Protein AF-A0A7S1Y2Z2-F1 (afdb_monomer_lite)

Structure (mmCIF, N/CA/C/O backbone):
data_AF-A0A7S1Y2Z2-F1
#
_entry.id   AF-A0A7S1Y2Z2-F1
#
loop_
_atom_site.group_PDB
_atom_site.id
_atom_site.type_symbol
_atom_site.label_atom_id
_atom_site.label_alt_id
_atom_site.label_comp_id
_atom_site.label_asym_id
_atom_site.label_entity_id
_atom_site.label_seq_id
_atom_site.pdbx_PDB_ins_code
_atom_site.Cartn_x
_atom_site.Cartn_y
_atom_site.Cartn_z
_atom_site.occupancy
_atom_site.B_iso_or_equiv
_atom_site.auth_seq_id
_atom_site.auth_comp_id
_atom_site.auth_asym_id
_atom_site.auth_atom_id
_atom_site.pdbx_PDB_model_num
ATOM 1 N N . ASP A 1 1 ? -9.579 -5.542 20.308 1.00 61.62 1 ASP A N 1
ATOM 2 C CA . ASP A 1 1 ? -8.589 -5.082 19.315 1.00 61.62 1 ASP A CA 1
ATOM 3 C C . ASP A 1 1 ? -9.209 -4.043 18.403 1.00 61.62 1 ASP A C 1
ATOM 5 O O . ASP A 1 1 ? -10.362 -4.202 18.015 1.00 61.62 1 ASP A O 1
ATOM 9 N N . GLN A 1 2 ? -8.497 -2.946 18.144 1.00 83.56 2 GLN A N 1
ATOM 10 C CA . GLN A 1 2 ? -8.980 -1.852 17.300 1.00 83.56 2 GLN A CA 1
ATOM 11 C C . GLN A 1 2 ? -8.557 -2.107 15.850 1.00 83.56 2 GLN A C 1
ATOM 13 O O . GLN A 1 2 ? -7.371 -2.238 15.561 1.00 83.56 2 GLN A O 1
ATOM 18 N N . LEU A 1 3 ? -9.530 -2.179 14.943 1.00 92.69 3 LEU A N 1
ATOM 19 C CA . LEU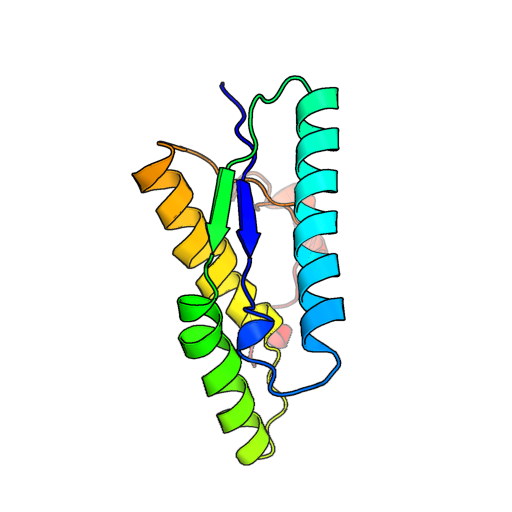 A 1 3 ? -9.299 -2.275 13.503 1.00 92.69 3 LEU A CA 1
ATOM 20 C C . LEU A 1 3 ? -9.173 -0.868 12.913 1.00 92.69 3 LEU A C 1
ATOM 22 O O . LEU A 1 3 ? -9.951 0.021 13.255 1.00 92.69 3 LEU A O 1
ATOM 26 N N . VAL A 1 4 ? -8.203 -0.678 12.021 1.00 93.31 4 VAL A N 1
ATOM 27 C CA . VAL A 1 4 ? -7.948 0.598 11.343 1.00 93.31 4 VAL A CA 1
ATOM 28 C C . VAL A 1 4 ? -7.793 0.339 9.849 1.00 93.31 4 VAL A C 1
ATOM 30 O O . VAL A 1 4 ? -7.051 -0.555 9.441 1.00 93.31 4 VAL A O 1
ATOM 33 N N . GLY A 1 5 ? -8.499 1.115 9.026 1.00 95.75 5 GLY A N 1
ATOM 34 C CA . GLY A 1 5 ? -8.369 1.055 7.571 1.00 95.75 5 GLY A CA 1
ATOM 35 C C . GLY A 1 5 ? -7.153 1.838 7.075 1.00 95.75 5 GLY A C 1
ATOM 36 O O . GLY A 1 5 ? -6.922 2.964 7.515 1.00 95.75 5 GLY A O 1
ATOM 37 N N . LEU A 1 6 ? -6.416 1.276 6.116 1.00 96.94 6 LEU A N 1
ATOM 38 C CA . LEU A 1 6 ? -5.311 1.938 5.420 1.00 96.94 6 LEU A CA 1
ATOM 39 C C . LEU A 1 6 ? -5.470 1.750 3.906 1.00 96.94 6 LEU A C 1
ATOM 41 O O . LEU A 1 6 ? -5.518 0.625 3.413 1.00 96.94 6 LEU A O 1
ATOM 45 N N . HIS A 1 7 ? -5.542 2.859 3.181 1.00 96.88 7 HIS A N 1
ATOM 46 C CA . HIS A 1 7 ? -5.533 2.935 1.728 1.00 96.88 7 HIS A CA 1
ATOM 47 C C . HIS A 1 7 ? -4.180 3.470 1.256 1.00 96.88 7 HIS A C 1
ATOM 49 O O . HIS A 1 7 ? -3.666 4.451 1.800 1.00 96.88 7 HIS A O 1
ATOM 55 N N . MET A 1 8 ? -3.626 2.850 0.217 1.00 95.62 8 MET A N 1
ATOM 56 C CA . MET A 1 8 ? -2.340 3.226 -0.364 1.00 95.62 8 MET A CA 1
ATOM 57 C C . MET A 1 8 ? -2.504 3.753 -1.790 1.00 95.62 8 MET A C 1
ATOM 59 O O . MET A 1 8 ? -3.230 3.160 -2.581 1.00 95.62 8 MET A O 1
ATOM 63 N N . SER A 1 9 ? -1.806 4.836 -2.124 1.00 93.50 9 SER A N 1
ATOM 64 C CA . SER A 1 9 ? -1.612 5.309 -3.501 1.00 93.50 9 SER A CA 1
ATOM 65 C C . SER A 1 9 ? -0.159 5.085 -3.917 1.00 93.50 9 SER A C 1
ATOM 67 O O . SER A 1 9 ? 0.762 5.736 -3.424 1.00 93.50 9 SER A O 1
ATOM 69 N N . ASN A 1 10 ? 0.057 4.130 -4.820 1.00 92.94 10 ASN A N 1
ATOM 70 C CA . ASN A 1 10 ? 1.401 3.681 -5.210 1.00 92.94 10 ASN A CA 1
ATOM 71 C C . ASN A 1 10 ? 1.842 4.227 -6.574 1.00 92.94 10 ASN A C 1
ATOM 73 O O . ASN A 1 10 ? 2.930 3.913 -7.038 1.00 92.94 10 ASN A O 1
ATOM 77 N N . TRP A 1 11 ? 0.995 5.023 -7.213 1.00 89.88 11 TRP A N 1
ATOM 78 C CA . TRP A 1 11 ? 1.251 5.647 -8.498 1.00 89.88 11 TRP A CA 1
ATOM 79 C C . TRP A 1 11 ? 0.738 7.078 -8.438 1.00 89.88 11 TRP A C 1
ATOM 81 O O . TRP A 1 11 ? -0.323 7.314 -7.850 1.00 89.88 11 TRP A O 1
ATOM 91 N N . ASP A 1 12 ? 1.496 8.018 -8.995 1.00 82.50 12 ASP A N 1
ATOM 92 C CA . ASP A 1 12 ? 1.075 9.407 -9.110 1.00 82.50 12 ASP A CA 1
ATOM 93 C C . ASP A 1 12 ? 0.685 9.685 -10.565 1.00 82.50 12 ASP A C 1
ATOM 95 O O . ASP A 1 12 ? 1.548 9.739 -11.435 1.00 82.50 12 ASP A O 1
ATOM 99 N N . PRO A 1 13 ? -0.606 9.883 -10.854 1.00 76.81 13 PRO A N 1
ATOM 100 C CA . PRO A 1 13 ? -1.073 10.225 -12.193 1.00 76.81 13 PRO A CA 1
ATOM 101 C C . PRO A 1 13 ? -0.432 11.486 -12.772 1.00 76.81 13 PRO A C 1
ATOM 103 O O . PRO A 1 13 ? -0.441 11.671 -13.979 1.00 76.81 13 PRO A O 1
ATOM 106 N N . ARG A 1 14 ? 0.102 12.381 -11.931 1.00 70.75 14 ARG A N 1
ATOM 107 C CA . ARG A 1 14 ? 0.795 13.592 -12.393 1.00 70.75 14 ARG A CA 1
ATOM 108 C C . ARG A 1 14 ? 2.157 13.292 -13.013 1.00 70.75 14 ARG A C 1
ATOM 110 O O . ARG A 1 14 ? 2.687 14.157 -13.700 1.00 70.75 14 ARG A O 1
ATOM 117 N N . ASP A 1 15 ? 2.698 12.100 -12.771 1.00 70.06 15 ASP A N 1
ATOM 118 C CA . ASP A 1 15 ? 3.905 11.612 -13.437 1.00 70.06 15 ASP A CA 1
ATOM 119 C C . ASP A 1 15 ? 3.587 11.084 -14.855 1.00 70.06 15 ASP A C 1
ATOM 121 O O . ASP A 1 15 ? 4.497 10.749 -15.615 1.00 70.06 15 ASP A O 1
ATOM 125 N N . GLU A 1 16 ? 2.305 11.031 -15.242 1.00 70.44 16 GLU A N 1
ATOM 126 C CA . GLU A 1 16 ? 1.861 10.708 -16.597 1.00 70.44 16 GLU A CA 1
ATOM 127 C C . GLU A 1 16 ? 1.753 11.997 -17.426 1.00 70.44 16 GLU A C 1
ATOM 129 O O . GLU A 1 16 ? 0.866 12.823 -17.223 1.00 70.44 16 GLU A O 1
ATOM 134 N N . ASP A 1 17 ? 2.644 12.163 -18.405 1.00 63.62 17 ASP A N 1
ATOM 135 C CA . ASP A 1 17 ? 2.605 13.270 -19.377 1.00 63.62 17 ASP A CA 1
ATOM 136 C C . ASP A 1 17 ? 1.604 12.950 -20.514 1.00 63.62 17 ASP A C 1
ATOM 138 O O . ASP A 1 17 ? 1.923 12.968 -21.707 1.00 63.62 17 ASP A O 1
ATOM 142 N N . THR A 1 18 ? 0.387 12.544 -20.142 1.00 66.81 18 THR A N 1
ATOM 143 C CA . THR A 1 18 ? -0.662 12.085 -21.064 1.00 66.81 18 THR A CA 1
ATOM 144 C C . THR A 1 18 ? -2.020 12.682 -20.702 1.00 66.81 18 THR A C 1
ATOM 146 O O . THR A 1 18 ? -2.291 13.026 -19.551 1.00 66.81 18 THR A O 1
ATOM 149 N N . ASP A 1 19 ? -2.925 12.752 -21.683 1.00 65.69 19 ASP A N 1
ATOM 150 C CA . ASP A 1 19 ? -4.320 13.162 -21.455 1.00 65.69 19 ASP A CA 1
ATOM 151 C C . ASP A 1 19 ? -5.066 12.221 -20.473 1.00 65.69 19 ASP A C 1
ATOM 153 O O . ASP A 1 19 ? -6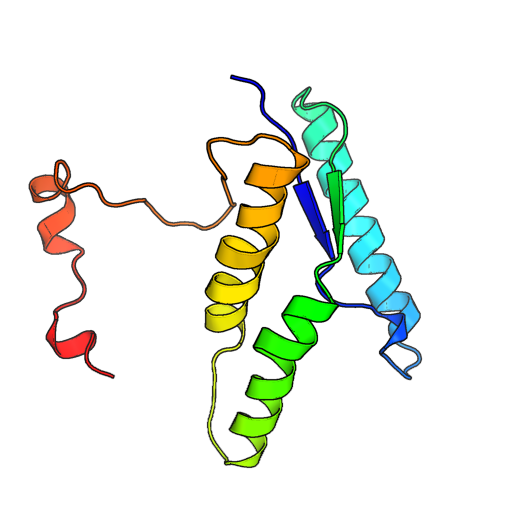.115 12.579 -19.931 1.00 65.69 19 ASP A O 1
ATOM 157 N N . ASP A 1 20 ? -4.507 11.036 -20.197 1.00 64.06 20 ASP A N 1
ATOM 158 C CA . ASP A 1 20 ? -5.068 10.020 -19.305 1.00 64.06 20 ASP A CA 1
ATOM 159 C C . ASP A 1 20 ? -4.762 10.261 -17.815 1.00 64.06 20 ASP A C 1
ATOM 161 O O . ASP A 1 20 ? -5.435 9.680 -16.959 1.00 64.06 20 ASP A O 1
ATOM 165 N N . ALA A 1 21 ? -3.854 11.184 -17.471 1.00 62.72 21 ALA A N 1
ATOM 166 C CA . ALA A 1 21 ? -3.527 11.541 -16.084 1.00 62.72 21 ALA A CA 1
ATOM 167 C C . ALA A 1 21 ? -4.770 11.933 -15.255 1.00 62.72 21 ALA A C 1
ATOM 169 O O . ALA A 1 21 ? -4.894 11.634 -14.058 1.00 62.72 21 ALA A O 1
ATOM 170 N N . ALA A 1 22 ? -5.747 12.582 -15.899 1.00 62.34 22 ALA A N 1
ATOM 171 C CA . ALA A 1 22 ? -7.026 12.929 -15.283 1.00 62.34 22 ALA A CA 1
ATOM 172 C C . ALA A 1 22 ? -7.884 11.685 -14.976 1.00 62.34 22 ALA A C 1
ATOM 174 O O . ALA A 1 22 ? -8.555 11.631 -13.942 1.00 62.34 22 ALA A O 1
ATOM 175 N N . SER A 1 23 ? -7.835 10.671 -15.845 1.00 68.69 23 SER A N 1
ATOM 176 C CA . SER A 1 23 ? -8.530 9.392 -15.672 1.00 68.69 23 SER A CA 1
ATOM 177 C C . SER A 1 23 ? -7.930 8.601 -14.509 1.00 68.69 23 SER A C 1
ATOM 179 O O . SER A 1 23 ? -8.651 8.237 -13.576 1.00 68.69 23 SER A O 1
ATOM 181 N N . SER A 1 24 ? -6.604 8.444 -14.491 1.00 67.69 24 SER A N 1
ATOM 182 C CA . SER A 1 24 ? -5.850 7.766 -13.428 1.00 67.69 24 SER A CA 1
ATOM 183 C C . SER A 1 24 ? -6.061 8.427 -12.055 1.00 67.69 24 SER A C 1
ATOM 185 O O . SER A 1 24 ? -6.296 7.742 -11.056 1.00 67.69 24 SER A O 1
ATOM 187 N N . SER A 1 25 ? -6.097 9.766 -12.003 1.00 73.56 25 SER A N 1
ATOM 188 C CA . SER A 1 25 ? -6.445 10.527 -10.787 1.00 73.56 25 SER A CA 1
ATOM 189 C C . SER A 1 25 ? -7.856 10.227 -10.288 1.00 73.56 25 SER A C 1
ATOM 191 O O . SER A 1 25 ? -8.069 10.050 -9.085 1.00 73.56 25 SER A O 1
ATOM 193 N N . SER A 1 26 ? -8.819 10.121 -11.206 1.00 76.12 26 SER A N 1
ATOM 194 C CA . SER A 1 26 ? -10.208 9.812 -10.859 1.00 76.12 26 SER A CA 1
ATOM 195 C C . SER A 1 26 ? -10.371 8.399 -10.284 1.00 76.12 26 SER A C 1
ATOM 197 O O . SER A 1 26 ? -11.194 8.189 -9.389 1.00 76.12 26 SER A O 1
ATOM 199 N N . CYS A 1 27 ? -9.560 7.442 -10.747 1.00 84.25 27 CYS A N 1
ATOM 200 C CA . CYS A 1 27 ? -9.571 6.065 -10.260 1.00 84.25 27 CYS A CA 1
ATOM 201 C C . CYS A 1 27 ? -9.128 5.986 -8.796 1.00 84.25 27 CYS A C 1
ATOM 203 O O . CYS A 1 27 ? -9.876 5.461 -7.974 1.00 84.25 27 CYS A O 1
ATOM 205 N N . ILE A 1 28 ? -7.982 6.583 -8.448 1.00 87.31 28 ILE A N 1
ATOM 206 C CA . ILE A 1 28 ? -7.454 6.575 -7.070 1.00 87.31 28 ILE A CA 1
ATOM 207 C C . ILE A 1 28 ? -8.435 7.260 -6.108 1.00 87.31 28 ILE A C 1
ATOM 209 O O . ILE A 1 28 ? -8.701 6.768 -5.010 1.00 87.31 28 ILE A O 1
ATOM 213 N N . GLU A 1 29 ? -9.021 8.389 -6.520 1.00 88.62 29 GLU A N 1
ATOM 214 C CA . GLU A 1 29 ? -10.009 9.094 -5.701 1.00 88.62 29 GLU A CA 1
ATOM 215 C C . GLU A 1 29 ? -11.265 8.238 -5.468 1.00 88.62 29 GLU A C 1
ATOM 217 O O . GLU A 1 29 ? -11.812 8.198 -4.359 1.00 88.62 29 GLU A O 1
ATOM 222 N N . LYS A 1 30 ? -11.728 7.534 -6.506 1.00 92.56 30 LYS A N 1
ATOM 223 C CA . LYS A 1 30 ? -12.872 6.628 -6.410 1.00 92.56 30 LYS A CA 1
ATOM 224 C C . LYS A 1 30 ? -12.571 5.436 -5.498 1.00 92.56 30 LYS A C 1
ATOM 226 O O . LYS A 1 30 ? -13.408 5.128 -4.651 1.00 92.56 30 LYS A O 1
ATOM 231 N N . GLU A 1 31 ? -11.406 4.806 -5.630 1.00 93.75 31 GLU A N 1
ATOM 232 C CA . GLU A 1 31 ? -10.968 3.685 -4.785 1.00 93.75 31 GLU A CA 1
ATOM 233 C C . GLU A 1 31 ? -10.892 4.085 -3.310 1.00 93.75 31 GLU A C 1
ATOM 235 O O . GLU A 1 31 ? -11.418 3.380 -2.443 1.00 93.75 31 GLU A O 1
ATOM 240 N N . TYR A 1 32 ? -10.346 5.267 -3.018 1.00 95.25 32 TYR A N 1
ATOM 241 C CA . TYR A 1 32 ? -10.295 5.774 -1.652 1.00 95.25 32 TYR A CA 1
ATOM 242 C C . TYR A 1 32 ? -11.697 6.044 -1.085 1.00 95.25 32 TYR A C 1
ATOM 244 O O . TYR A 1 32 ? -11.992 5.658 0.050 1.00 95.25 32 TYR A O 1
ATOM 252 N N . LYS A 1 33 ? -12.604 6.629 -1.880 1.00 96.19 33 LYS A N 1
ATOM 253 C CA . LYS A 1 33 ? -14.014 6.813 -1.490 1.00 96.19 33 LYS A CA 1
ATOM 254 C C . LYS A 1 33 ? -14.720 5.479 -1.244 1.00 96.19 33 LYS A C 1
ATOM 256 O O . LYS A 1 33 ? -15.506 5.375 -0.304 1.00 96.19 33 LYS A O 1
ATOM 261 N N . ASP A 1 34 ? -14.457 4.466 -2.064 1.00 96.94 34 ASP A N 1
ATOM 262 C CA . ASP A 1 34 ? -15.012 3.122 -1.891 1.00 96.94 34 ASP A CA 1
ATOM 263 C C . ASP A 1 34 ? -14.498 2.483 -0.586 1.00 96.94 34 ASP A C 1
ATOM 265 O O . ASP A 1 34 ? -15.300 1.982 0.207 1.00 96.94 34 ASP A O 1
ATOM 269 N N . ALA A 1 35 ? -13.203 2.610 -0.280 1.00 96.69 35 ALA A N 1
ATOM 270 C CA . ALA A 1 35 ? -12.633 2.161 0.992 1.00 96.69 35 ALA A CA 1
ATOM 271 C C . ALA A 1 35 ? -13.270 2.871 2.201 1.00 96.69 35 ALA A C 1
ATOM 273 O O . ALA A 1 35 ? -13.615 2.226 3.193 1.00 96.69 35 ALA A O 1
ATOM 274 N N . GLN A 1 36 ? -13.490 4.187 2.109 1.00 97.12 36 GLN A N 1
ATOM 275 C CA . GLN A 1 36 ? -14.169 4.958 3.154 1.00 97.12 36 GLN A CA 1
ATOM 276 C C . GLN A 1 36 ? -15.616 4.501 3.368 1.00 97.12 36 GLN A C 1
ATOM 278 O O . GLN A 1 36 ? -16.047 4.377 4.512 1.00 97.12 36 GLN A O 1
ATOM 283 N N . ARG A 1 37 ? -16.364 4.214 2.294 1.00 97.44 37 ARG A N 1
ATOM 284 C CA . ARG A 1 37 ? -17.740 3.695 2.392 1.00 97.44 37 ARG A CA 1
ATOM 285 C C . ARG A 1 37 ? -17.784 2.345 3.101 1.00 97.44 37 ARG A C 1
ATOM 287 O O . ARG A 1 37 ? -18.639 2.141 3.958 1.00 97.44 37 ARG A O 1
ATOM 294 N N . VAL A 1 38 ? -16.859 1.441 2.776 1.00 96.81 38 VAL A N 1
ATOM 295 C CA . VAL A 1 38 ? -16.762 0.132 3.441 1.00 96.81 38 VAL A CA 1
ATOM 296 C C . VAL A 1 38 ? -16.405 0.298 4.917 1.00 96.81 38 VAL A C 1
ATOM 298 O O . VAL A 1 38 ? -17.051 -0.307 5.767 1.00 96.81 38 VAL A O 1
ATOM 301 N N . ALA A 1 39 ? -15.437 1.157 5.244 1.00 96.00 39 ALA A N 1
ATOM 302 C CA . ALA A 1 39 ? -15.068 1.429 6.632 1.00 96.00 39 ALA A CA 1
ATOM 303 C C . ALA A 1 39 ? -16.227 2.032 7.441 1.00 96.00 39 ALA A C 1
ATOM 305 O O . ALA A 1 39 ? -16.433 1.637 8.584 1.00 96.00 39 ALA A O 1
ATOM 306 N N . GLN A 1 40 ? -17.017 2.929 6.839 1.00 95.75 40 GLN A N 1
ATOM 307 C CA . GLN A 1 40 ? -18.233 3.472 7.453 1.00 95.75 40 GLN A CA 1
ATOM 308 C C . GLN A 1 40 ? -19.288 2.392 7.688 1.00 95.75 40 GLN A C 1
ATOM 310 O O . GLN A 1 40 ? -19.903 2.366 8.744 1.00 95.75 40 GLN A O 1
ATOM 315 N N . HIS A 1 41 ? -19.488 1.487 6.728 1.00 96.62 41 HIS A N 1
ATOM 316 C CA . HIS A 1 41 ? -20.441 0.386 6.875 1.00 96.62 41 HIS A CA 1
ATOM 317 C C . HIS A 1 41 ? -20.056 -0.600 7.991 1.00 96.62 41 HIS A C 1
ATOM 319 O O . HIS A 1 41 ? -20.924 -1.267 8.545 1.00 96.62 41 HIS A O 1
ATOM 325 N N . LEU A 1 42 ? -18.762 -0.695 8.302 1.00 94.62 42 LEU A N 1
ATOM 326 C CA . LEU A 1 42 ? -18.197 -1.590 9.313 1.00 94.62 42 LEU A CA 1
ATOM 327 C C . LEU A 1 42 ? -17.832 -0.875 10.628 1.00 94.62 42 LEU A C 1
ATOM 329 O O . LEU A 1 42 ? -17.182 -1.481 11.478 1.00 94.62 42 LEU A O 1
ATOM 333 N N . ASP A 1 43 ? -18.195 0.402 10.784 1.00 94.12 43 ASP A N 1
ATOM 334 C CA . ASP A 1 43 ? -17.879 1.234 11.955 1.00 94.12 43 ASP A CA 1
ATOM 335 C C . ASP A 1 43 ? -16.366 1.313 12.298 1.00 94.12 43 ASP A C 1
ATOM 337 O O . ASP A 1 43 ? -15.974 1.439 13.458 1.00 94.12 43 ASP A O 1
ATOM 341 N N . LEU A 1 44 ? -15.488 1.278 11.284 1.00 89.31 44 LEU A N 1
ATOM 342 C CA . LEU A 1 44 ? -14.018 1.220 11.428 1.00 89.31 44 LEU A CA 1
ATOM 343 C C . LEU A 1 44 ? -13.318 2.586 11.574 1.00 89.31 44 LEU A C 1
ATOM 345 O O . LEU A 1 44 ? -12.090 2.668 11.570 1.00 89.31 44 LEU A O 1
ATOM 349 N N . GLY A 1 45 ? -14.076 3.674 11.717 1.00 89.44 45 GLY A N 1
ATOM 350 C CA . GLY A 1 45 ? -13.520 5.028 11.769 1.00 89.44 45 GLY A CA 1
ATOM 351 C C . GLY A 1 45 ? -12.910 5.489 10.430 1.00 89.44 45 GLY A C 1
ATOM 352 O O . GLY A 1 45 ? -13.222 4.931 9.374 1.00 89.44 45 GLY A O 1
ATOM 353 N N . PRO A 1 46 ? -12.091 6.558 10.429 1.00 92.12 46 PRO A N 1
ATOM 354 C CA . PRO A 1 46 ? -11.504 7.090 9.204 1.00 92.12 46 PRO A CA 1
ATOM 355 C C . PRO A 1 46 ? -10.452 6.140 8.619 1.00 92.12 46 PRO A C 1
ATOM 357 O O . PRO A 1 46 ? -9.602 5.605 9.327 1.00 92.12 46 PRO A O 1
ATOM 360 N N . VAL A 1 47 ? -10.475 5.988 7.295 1.00 96.62 47 VAL A N 1
ATOM 361 C CA . VAL A 1 47 ? -9.428 5.272 6.557 1.00 96.62 47 VAL A CA 1
ATOM 362 C C . VAL A 1 47 ? -8.215 6.186 6.418 1.00 96.62 47 VAL A C 1
ATOM 364 O O . VAL A 1 47 ? -8.332 7.301 5.913 1.00 96.62 47 VAL A O 1
ATOM 367 N N . HIS A 1 48 ? -7.047 5.715 6.842 1.00 96.44 48 HIS A N 1
ATOM 368 C CA . HIS A 1 48 ? -5.787 6.409 6.611 1.00 96.44 48 HIS A CA 1
ATOM 369 C C . HIS A 1 48 ? -5.422 6.332 5.131 1.00 96.44 48 HIS A C 1
ATOM 371 O O . HIS A 1 48 ? -5.524 5.271 4.525 1.00 96.44 48 HIS A O 1
ATOM 377 N N . HIS A 1 49 ? -4.965 7.439 4.555 1.00 95.75 49 HIS A N 1
ATOM 378 C CA . HIS A 1 49 ? -4.469 7.482 3.184 1.00 95.75 49 HIS A CA 1
ATOM 379 C C . HIS A 1 49 ? -2.979 7.810 3.180 1.00 95.75 49 HIS A C 1
ATOM 381 O O . HIS A 1 49 ? -2.566 8.803 3.782 1.00 95.75 49 HIS A O 1
ATOM 387 N N . VAL A 1 50 ? -2.181 6.999 2.488 1.00 95.81 50 VAL A N 1
ATOM 388 C CA . VAL A 1 50 ? -0.727 7.177 2.395 1.00 95.81 50 VAL A CA 1
ATOM 389 C C . VAL A 1 50 ? -0.278 6.931 0.966 1.00 95.81 50 VAL A C 1
ATOM 391 O O . VAL A 1 50 ? -0.771 6.013 0.315 1.00 95.81 50 VAL A O 1
ATOM 394 N N . SER A 1 51 ? 0.659 7.740 0.479 1.00 95.00 51 SER A N 1
ATOM 395 C CA . SER A 1 51 ? 1.314 7.468 -0.796 1.00 95.00 51 SER A CA 1
ATOM 396 C C . SER A 1 51 ? 2.615 6.707 -0.570 1.00 95.00 51 SER A C 1
ATOM 398 O O . SER A 1 51 ? 3.419 7.113 0.267 1.00 95.00 51 SER A O 1
ATOM 400 N N . PHE A 1 52 ? 2.813 5.639 -1.342 1.00 96.44 52 PHE A N 1
ATOM 401 C CA . PHE A 1 52 ? 4.085 4.921 -1.471 1.00 96.44 52 PHE A CA 1
ATOM 402 C C . PHE A 1 52 ? 4.600 4.971 -2.915 1.00 96.44 52 PHE A C 1
ATOM 404 O O . PHE A 1 52 ? 5.272 4.051 -3.384 1.00 96.44 52 PHE A O 1
ATOM 411 N N . ALA A 1 53 ? 4.237 6.023 -3.660 1.00 94.94 53 ALA A N 1
ATOM 412 C CA . ALA A 1 53 ? 4.604 6.164 -5.068 1.00 94.94 53 ALA A CA 1
ATOM 413 C C . ALA A 1 53 ? 6.125 6.169 -5.269 1.00 94.94 53 ALA A C 1
ATOM 415 O O . ALA A 1 53 ? 6.627 5.559 -6.206 1.00 94.94 53 ALA A O 1
ATOM 416 N N . LYS A 1 54 ? 6.881 6.761 -4.336 1.00 94.69 54 LYS A N 1
ATOM 417 C CA . LYS A 1 54 ? 8.348 6.779 -4.384 1.00 94.69 54 LYS A CA 1
ATOM 418 C C . LYS A 1 54 ? 8.955 5.385 -4.198 1.00 94.69 54 LYS A C 1
ATOM 420 O O . LYS A 1 54 ? 9.875 5.002 -4.923 1.00 94.69 54 LYS A O 1
ATOM 425 N N . GLU A 1 55 ? 8.465 4.631 -3.219 1.00 96.19 55 GLU A N 1
ATOM 426 C CA . GLU A 1 55 ? 8.914 3.270 -2.925 1.00 96.19 55 GLU A CA 1
ATOM 427 C C . GLU A 1 55 ? 8.544 2.318 -4.063 1.00 96.19 55 GLU A C 1
ATOM 429 O O . GLU A 1 55 ? 9.342 1.459 -4.435 1.00 96.19 55 GLU A O 1
ATOM 434 N N . TYR A 1 56 ? 7.358 2.493 -4.648 1.00 96.31 56 TYR A N 1
ATOM 435 C CA . TYR A 1 56 ? 6.939 1.748 -5.827 1.00 96.31 56 TYR A CA 1
ATOM 436 C C . TYR A 1 56 ? 7.810 2.081 -7.042 1.00 96.31 56 TYR A C 1
ATOM 438 O O . TYR A 1 56 ? 8.321 1.170 -7.693 1.00 96.31 56 TYR A O 1
ATOM 446 N N . TRP A 1 57 ? 8.037 3.366 -7.323 1.00 94.81 57 TRP A N 1
ATOM 447 C CA . TRP A 1 57 ? 8.826 3.795 -8.474 1.00 94.81 57 TRP A CA 1
ATOM 448 C C . TRP A 1 57 ? 10.240 3.213 -8.431 1.00 94.81 57 TRP A C 1
ATOM 450 O O . TRP A 1 57 ? 10.652 2.498 -9.340 1.00 94.81 57 TRP A O 1
ATOM 460 N N . THR A 1 58 ? 10.946 3.435 -7.323 1.00 95.62 58 THR A N 1
ATOM 461 C CA . THR A 1 58 ? 12.354 3.032 -7.186 1.00 95.62 58 THR A CA 1
ATOM 462 C C . THR A 1 58 ? 12.537 1.538 -6.918 1.00 95.62 58 THR A C 1
ATOM 464 O O . THR A 1 58 ? 13.494 0.925 -7.382 1.00 95.62 58 THR A O 1
ATOM 467 N N . GLY A 1 59 ? 11.628 0.918 -6.163 1.00 95.00 59 GLY A N 1
ATOM 468 C CA . GLY A 1 59 ? 11.761 -0.476 -5.740 1.00 95.00 59 GLY A CA 1
ATOM 469 C C . GLY A 1 59 ? 11.075 -1.498 -6.646 1.00 95.00 59 GLY A C 1
ATOM 470 O O . GLY A 1 59 ? 11.343 -2.695 -6.519 1.00 95.00 59 GLY A O 1
ATOM 471 N N . VAL A 1 60 ? 10.177 -1.058 -7.530 1.00 96.56 60 VAL A N 1
ATOM 472 C CA . VAL A 1 60 ? 9.378 -1.942 -8.391 1.00 96.56 60 VAL A CA 1
ATOM 473 C C . VAL A 1 60 ? 9.483 -1.524 -9.850 1.00 96.56 60 VAL A C 1
ATOM 475 O O . VAL A 1 60 ? 9.864 -2.348 -10.679 1.00 96.56 60 VAL A O 1
ATOM 478 N N . PHE A 1 61 ? 9.164 -0.269 -10.169 1.00 95.25 61 PHE A N 1
ATOM 479 C CA . PHE A 1 61 ? 9.014 0.170 -11.555 1.00 95.25 61 PHE A CA 1
ATOM 480 C C . PHE A 1 61 ? 10.352 0.339 -12.288 1.00 95.25 61 PHE A C 1
ATOM 482 O O . PHE A 1 61 ? 10.523 -0.223 -13.367 1.00 95.25 61 PHE A O 1
ATOM 489 N N . GLU A 1 62 ? 11.329 1.031 -11.698 1.00 95.38 62 GLU A N 1
ATOM 490 C CA . GLU A 1 62 ? 12.672 1.182 -12.278 1.00 95.38 62 GLU A CA 1
ATOM 491 C C . GLU A 1 62 ? 13.342 -0.185 -12.550 1.00 95.38 62 GLU A C 1
ATOM 493 O O . GLU A 1 62 ? 13.714 -0.433 -13.703 1.00 95.38 62 GLU A O 1
ATOM 498 N N . PRO A 1 63 ? 13.401 -1.133 -11.583 1.00 95.44 63 PRO A N 1
ATOM 499 C CA . PRO A 1 63 ? 13.929 -2.476 -11.838 1.00 95.44 63 PRO A CA 1
ATOM 500 C C . PRO A 1 63 ? 13.139 -3.263 -12.890 1.00 95.44 63 PRO A C 1
ATOM 502 O O . PRO A 1 63 ? 13.704 -4.098 -13.599 1.00 95.44 63 PRO A O 1
ATOM 505 N N . TYR A 1 64 ? 11.823 -3.038 -12.979 1.00 96.12 64 TYR A N 1
ATOM 506 C CA . TYR A 1 64 ? 10.974 -3.667 -13.987 1.00 96.12 64 TYR A CA 1
ATOM 507 C C . TYR A 1 64 ? 11.366 -3.210 -15.399 1.00 96.12 64 TYR A C 1
ATOM 509 O O . TYR A 1 64 ? 11.570 -4.054 -16.272 1.00 96.12 64 TYR A O 1
ATOM 517 N N . ILE A 1 65 ? 11.540 -1.903 -15.617 1.00 96.38 65 ILE A N 1
ATOM 518 C CA . ILE A 1 65 ? 11.950 -1.355 -16.918 1.00 96.38 65 ILE A CA 1
ATOM 519 C C . ILE A 1 65 ? 13.372 -1.791 -17.291 1.00 96.38 65 ILE A C 1
ATOM 521 O O . ILE A 1 65 ? 13.597 -2.195 -18.433 1.00 96.38 65 ILE A O 1
ATOM 525 N N . GLU A 1 66 ? 14.313 -1.779 -16.343 1.00 96.94 66 GLU A N 1
ATOM 526 C CA . GLU A 1 66 ? 15.680 -2.274 -16.561 1.00 96.94 66 GLU A CA 1
ATOM 527 C C . GLU A 1 66 ? 15.668 -3.737 -17.030 1.00 96.94 66 GLU A C 1
ATOM 529 O O . GLU A 1 66 ? 16.240 -4.079 -18.065 1.00 96.94 66 GLU A O 1
ATOM 534 N N . ALA A 1 67 ? 14.914 -4.595 -16.345 1.00 95.62 67 ALA A N 1
ATOM 535 C CA . ALA A 1 67 ? 14.776 -5.998 -16.711 1.00 95.62 67 ALA A CA 1
ATOM 536 C C . ALA A 1 67 ? 14.148 -6.214 -18.097 1.00 95.62 67 ALA A C 1
ATOM 538 O O . ALA A 1 67 ? 14.631 -7.052 -18.861 1.00 95.62 67 ALA A O 1
ATOM 539 N N . ILE A 1 68 ? 13.112 -5.446 -18.444 1.00 97.12 68 ILE A N 1
ATOM 540 C CA . ILE A 1 68 ? 12.507 -5.481 -19.783 1.00 97.12 68 ILE A CA 1
ATOM 541 C C . ILE A 1 68 ? 13.526 -5.054 -20.847 1.00 97.12 68 ILE A C 1
ATOM 543 O O . ILE A 1 68 ? 13.592 -5.671 -21.910 1.00 97.12 68 ILE A O 1
ATOM 547 N N . SER A 1 69 ? 14.359 -4.047 -20.561 1.00 97.00 69 SER A N 1
ATOM 548 C CA . SER A 1 69 ? 15.399 -3.580 -21.490 1.00 97.00 69 SER A CA 1
ATOM 549 C C . SER A 1 69 ? 16.467 -4.644 -21.786 1.00 97.00 69 SER A C 1
ATOM 551 O O . SER A 1 69 ? 17.045 -4.661 -22.871 1.00 97.00 69 SER A O 1
ATOM 553 N N . GLU A 1 70 ? 16.663 -5.586 -20.864 1.00 97.62 70 GLU A N 1
ATOM 554 C CA . GLU A 1 70 ? 17.539 -6.751 -21.022 1.00 97.62 70 GLU A CA 1
ATOM 555 C C . GLU A 1 70 ? 16.835 -7.967 -21.658 1.00 97.62 70 GLU A C 1
ATOM 557 O O . GLU A 1 70 ? 17.424 -9.043 -21.771 1.00 97.62 70 GLU A O 1
ATOM 562 N N . GLY A 1 71 ? 15.568 -7.831 -22.060 1.00 96.50 71 GLY A N 1
ATOM 563 C CA . GLY A 1 71 ? 14.769 -8.916 -22.635 1.00 96.50 71 GLY A CA 1
ATOM 564 C C . GLY A 1 71 ? 14.260 -9.934 -21.611 1.00 96.50 71 GLY A C 1
ATOM 565 O O . GLY A 1 71 ? 13.824 -11.022 -21.991 1.00 96.50 71 GLY A O 1
ATOM 566 N N . ARG A 1 72 ? 14.306 -9.607 -20.314 1.00 95.88 72 ARG A N 1
ATOM 567 C CA . ARG A 1 72 ? 13.715 -10.427 -19.248 1.00 95.88 72 ARG A CA 1
ATOM 568 C C . ARG A 1 72 ? 12.235 -10.074 -19.085 1.00 95.88 72 ARG A C 1
ATOM 570 O O . ARG A 1 72 ? 11.828 -8.951 -19.351 1.00 95.88 72 ARG A O 1
ATOM 577 N N . MET A 1 73 ? 11.438 -11.024 -18.593 1.00 92.88 73 MET A N 1
ATOM 578 C CA . MET A 1 73 ? 10.008 -10.836 -18.298 1.00 92.88 73 MET A CA 1
ATOM 579 C C . MET A 1 73 ? 9.766 -10.902 -16.782 1.00 92.88 73 MET A C 1
ATOM 581 O O . MET A 1 73 ? 9.309 -11.927 -16.274 1.00 92.88 73 MET A O 1
ATOM 585 N N . PRO A 1 74 ? 10.137 -9.854 -16.025 1.00 93.12 74 PRO A N 1
ATOM 586 C CA . PRO A 1 74 ? 9.918 -9.815 -14.582 1.00 93.12 74 PRO A CA 1
ATOM 587 C C . PRO A 1 74 ? 8.423 -9.723 -14.239 1.00 93.12 74 PRO A C 1
ATOM 589 O O . PRO A 1 74 ? 7.633 -9.139 -14.977 1.00 93.12 74 PRO A O 1
ATOM 592 N N . ASN A 1 75 ? 8.048 -10.221 -13.060 1.00 93.38 75 ASN A N 1
ATOM 593 C CA . ASN A 1 75 ? 6.727 -9.983 -12.483 1.00 93.38 75 ASN A CA 1
ATOM 594 C C . ASN A 1 75 ? 6.800 -8.823 -11.462 1.00 93.38 75 ASN A C 1
ATOM 596 O O . ASN A 1 75 ? 7.330 -9.024 -10.360 1.00 93.38 75 ASN A O 1
ATOM 600 N N . PRO A 1 76 ? 6.274 -7.624 -11.780 1.00 93.75 76 PRO A N 1
ATOM 601 C CA . PRO A 1 76 ? 6.339 -6.472 -10.883 1.00 93.75 76 PRO A CA 1
ATOM 602 C C . PRO A 1 76 ? 5.489 -6.661 -9.619 1.00 93.75 76 PRO A C 1
ATOM 604 O O . PRO A 1 76 ? 5.856 -6.147 -8.562 1.00 93.75 76 PRO A O 1
ATOM 607 N N . ASP A 1 77 ? 4.417 -7.459 -9.660 1.00 94.31 77 ASP A N 1
ATOM 608 C CA . ASP A 1 77 ? 3.548 -7.692 -8.499 1.00 94.31 77 ASP A CA 1
ATOM 609 C C . ASP A 1 77 ? 4.268 -8.435 -7.374 1.00 94.31 77 ASP A C 1
ATOM 611 O O . ASP A 1 77 ? 4.055 -8.143 -6.193 1.00 94.31 77 ASP A O 1
ATOM 615 N N . MET A 1 78 ? 5.176 -9.355 -7.718 1.00 93.56 78 MET A N 1
ATOM 616 C CA . MET A 1 78 ? 6.020 -10.025 -6.724 1.00 93.56 78 MET A CA 1
ATOM 617 C C . MET A 1 78 ? 6.866 -9.012 -5.950 1.00 93.56 78 MET A C 1
ATOM 619 O O . MET A 1 78 ? 6.984 -9.104 -4.726 1.00 93.56 78 MET A O 1
ATOM 623 N N . LYS A 1 79 ? 7.420 -8.017 -6.652 1.00 92.56 79 LYS A N 1
ATOM 624 C CA . LYS A 1 79 ? 8.222 -6.955 -6.039 1.00 92.56 79 LYS A CA 1
ATOM 625 C C . LYS A 1 79 ? 7.376 -5.931 -5.300 1.00 92.56 79 LYS A C 1
ATOM 627 O O . LYS A 1 79 ? 7.727 -5.581 -4.176 1.00 92.56 79 LYS A O 1
ATOM 632 N N . CYS A 1 80 ? 6.218 -5.552 -5.832 1.00 95.81 80 CYS A N 1
ATOM 633 C CA . CYS A 1 80 ? 5.242 -4.718 -5.132 1.00 95.81 80 CYS A CA 1
ATOM 634 C C . CYS A 1 80 ? 4.820 -5.339 -3.792 1.00 95.81 80 CYS A C 1
ATOM 636 O O . CYS A 1 80 ? 4.813 -4.659 -2.764 1.00 95.81 80 CYS A O 1
ATOM 638 N N . ASN A 1 81 ? 4.553 -6.649 -3.759 1.00 95.62 81 ASN A N 1
ATOM 639 C CA . ASN A 1 81 ? 4.242 -7.349 -2.516 1.00 95.62 81 ASN A CA 1
ATOM 640 C C . ASN A 1 81 ? 5.400 -7.258 -1.513 1.00 95.62 81 ASN A C 1
ATOM 642 O O . ASN A 1 81 ? 5.169 -6.880 -0.365 1.00 95.62 81 ASN A O 1
ATOM 646 N N . SER A 1 82 ? 6.635 -7.558 -1.928 1.00 93.94 82 SER A N 1
ATOM 647 C CA . SER A 1 82 ? 7.784 -7.557 -1.012 1.00 93.94 82 SER A CA 1
ATOM 648 C C . SER A 1 82 ? 8.206 -6.162 -0.545 1.00 93.94 82 SER A C 1
ATOM 650 O O . SER A 1 82 ? 8.543 -5.995 0.622 1.00 93.94 82 SER A O 1
ATOM 652 N N . ILE A 1 83 ? 8.200 -5.173 -1.443 1.00 96.12 83 ILE A N 1
ATOM 653 C CA . ILE A 1 83 ? 8.758 -3.838 -1.190 1.00 96.12 83 ILE A CA 1
ATOM 654 C C . ILE A 1 83 ? 7.698 -2.891 -0.633 1.00 96.12 83 ILE A C 1
ATOM 656 O O . ILE A 1 83 ? 7.951 -2.188 0.342 1.00 96.12 83 ILE A O 1
ATOM 660 N N . VAL A 1 84 ? 6.498 -2.890 -1.215 1.00 97.19 84 VAL A N 1
ATOM 661 C CA . VAL A 1 84 ? 5.454 -1.920 -0.870 1.00 97.19 84 VAL A CA 1
ATOM 662 C C . VAL A 1 84 ? 4.501 -2.503 0.166 1.00 97.19 84 VAL A C 1
ATOM 664 O O . VAL A 1 84 ? 4.427 -1.989 1.277 1.00 97.19 84 VAL A O 1
ATOM 667 N N . LYS A 1 85 ? 3.798 -3.601 -0.141 1.00 95.88 85 LYS A N 1
ATOM 668 C CA . LYS A 1 85 ? 2.713 -4.101 0.729 1.00 95.88 85 LYS A CA 1
ATOM 669 C C . LYS A 1 85 ? 3.231 -4.669 2.053 1.00 95.88 85 LYS A C 1
ATOM 671 O O . LYS A 1 85 ? 2.750 -4.304 3.119 1.00 95.88 85 LYS A O 1
ATOM 676 N N . PHE A 1 86 ? 4.215 -5.561 2.001 1.00 96.50 86 PHE A N 1
ATOM 677 C CA . PHE A 1 86 ? 4.788 -6.188 3.198 1.00 96.50 86 PHE A CA 1
ATOM 678 C C . PHE A 1 86 ? 6.081 -5.514 3.679 1.00 96.50 86 PHE A C 1
ATOM 680 O O . PHE A 1 86 ? 6.587 -5.880 4.740 1.00 96.50 86 PHE A O 1
ATOM 687 N N . GLY A 1 87 ? 6.576 -4.527 2.926 1.00 96.38 87 GLY A N 1
ATOM 688 C CA . GLY A 1 87 ? 7.671 -3.636 3.307 1.00 96.38 87 GLY A CA 1
ATOM 689 C C . GLY A 1 87 ? 7.136 -2.300 3.822 1.00 96.38 87 GLY A C 1
ATOM 690 O O . GLY A 1 87 ? 6.695 -2.216 4.968 1.00 96.38 87 GLY A O 1
ATOM 691 N N . ALA A 1 88 ? 7.133 -1.275 2.968 1.00 97.50 88 ALA A N 1
ATOM 692 C CA . ALA A 1 88 ? 6.821 0.110 3.330 1.00 97.50 88 ALA A CA 1
ATOM 693 C C . ALA A 1 88 ? 5.474 0.287 4.060 1.00 97.50 88 ALA A C 1
ATOM 695 O O . ALA A 1 88 ? 5.413 0.943 5.100 1.00 97.50 88 ALA A O 1
ATOM 696 N N . MET A 1 89 ? 4.398 -0.342 3.576 1.00 97.62 89 MET A N 1
ATOM 697 C CA . MET A 1 89 ? 3.074 -0.267 4.205 1.00 97.62 89 MET A CA 1
ATOM 698 C C . MET A 1 89 ? 3.064 -0.915 5.592 1.00 97.62 89 MET A C 1
ATOM 700 O O . MET A 1 89 ? 2.526 -0.338 6.537 1.00 97.62 89 MET A O 1
ATOM 704 N N . LYS A 1 90 ? 3.699 -2.084 5.738 1.00 97.00 90 LYS A N 1
ATOM 705 C CA . LYS A 1 90 ? 3.823 -2.774 7.028 1.00 97.00 90 LYS A CA 1
ATOM 706 C C . LYS A 1 90 ? 4.594 -1.927 8.038 1.00 97.00 90 LYS A C 1
ATOM 708 O O . LYS A 1 90 ? 4.185 -1.827 9.194 1.00 97.00 90 LYS A O 1
ATOM 713 N N . GLU A 1 91 ? 5.706 -1.334 7.614 1.00 97.50 91 GLU A N 1
ATOM 714 C CA . GLU A 1 91 ? 6.520 -0.465 8.462 1.00 97.50 91 GLU A CA 1
ATOM 715 C C . GLU A 1 91 ? 5.751 0.793 8.872 1.00 97.50 91 GLU A C 1
ATOM 717 O O . GLU A 1 91 ? 5.699 1.117 10.058 1.00 97.50 91 GLU A O 1
ATOM 722 N N . TYR A 1 92 ? 5.042 1.421 7.931 1.00 97.62 92 TYR A N 1
ATOM 723 C CA . TYR A 1 92 ? 4.148 2.537 8.222 1.00 97.62 92 TYR A CA 1
ATOM 724 C C . TYR A 1 92 ? 3.075 2.155 9.251 1.00 97.62 92 TYR A C 1
ATOM 726 O O . TYR A 1 92 ? 2.875 2.876 10.228 1.00 97.62 92 TYR A O 1
ATOM 734 N N . ALA A 1 93 ? 2.398 1.018 9.068 1.00 96.75 93 ALA A N 1
ATOM 735 C CA . ALA A 1 93 ? 1.361 0.558 9.988 1.00 96.75 93 ALA A CA 1
ATOM 736 C C . ALA A 1 93 ? 1.918 0.348 11.406 1.00 96.75 93 ALA A C 1
ATOM 738 O O . ALA A 1 93 ? 1.322 0.810 12.379 1.00 96.75 93 ALA A O 1
ATOM 739 N N . ARG A 1 94 ? 3.100 -0.268 11.525 1.00 96.25 94 ARG A N 1
ATOM 740 C CA . ARG A 1 94 ? 3.781 -0.462 12.811 1.00 96.25 94 ARG A CA 1
ATOM 741 C C . ARG A 1 94 ? 4.155 0.869 13.463 1.00 96.25 94 ARG A C 1
ATOM 743 O O . ARG A 1 94 ? 3.845 1.096 14.626 1.00 96.25 94 ARG A O 1
ATOM 750 N N . GLU A 1 95 ? 4.839 1.745 12.734 1.00 97.06 95 GLU A N 1
ATOM 751 C CA . GLU A 1 95 ? 5.491 2.925 13.317 1.00 97.06 95 GLU A CA 1
ATOM 752 C C . GLU A 1 95 ? 4.569 4.128 13.474 1.00 97.06 9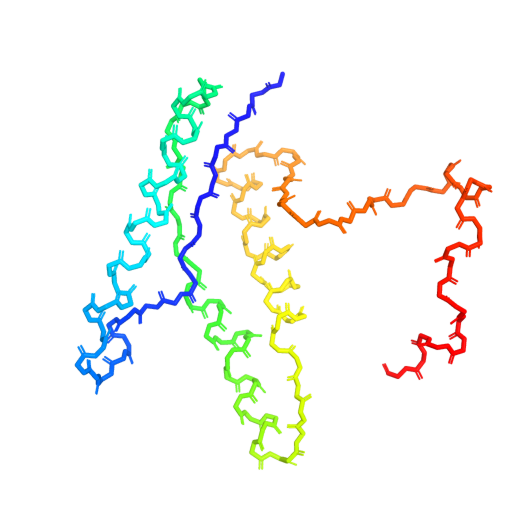5 GLU A C 1
ATOM 754 O O . GLU A 1 95 ? 4.743 4.927 14.393 1.00 97.06 95 GLU A O 1
ATOM 759 N N . ARG A 1 96 ? 3.606 4.292 12.565 1.00 96.38 96 ARG A N 1
ATOM 760 C CA . ARG A 1 96 ? 2.718 5.461 12.527 1.00 96.38 96 ARG A CA 1
ATOM 761 C C . ARG A 1 96 ? 1.346 5.174 13.106 1.00 96.38 96 ARG A C 1
ATOM 763 O O . ARG A 1 96 ? 0.750 6.082 13.677 1.00 96.38 96 ARG A O 1
ATOM 770 N N . LEU A 1 97 ? 0.858 3.943 12.962 1.00 94.44 97 LEU A N 1
ATOM 771 C CA . LEU A 1 97 ? -0.459 3.538 13.462 1.00 94.44 97 LEU A CA 1
ATOM 772 C C . LEU A 1 97 ? -0.374 2.673 14.726 1.00 94.44 97 LEU A C 1
ATOM 774 O O . LEU A 1 97 ? -1.402 2.410 15.3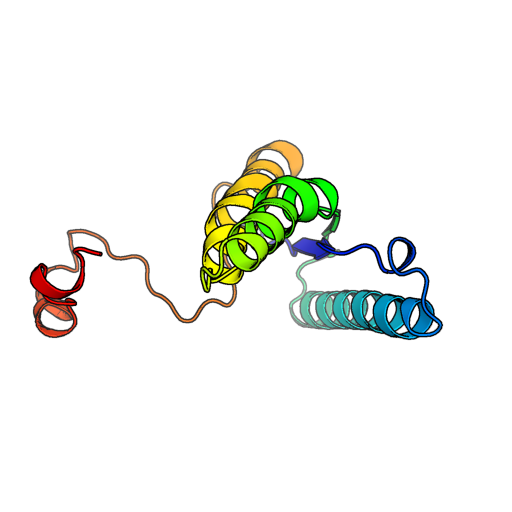40 1.00 94.44 97 LEU A O 1
ATOM 778 N N . GLY A 1 98 ? 0.828 2.241 15.128 1.00 94.62 98 GLY A N 1
ATOM 779 C CA . GLY A 1 98 ? 1.013 1.373 16.292 1.00 94.62 98 GLY A CA 1
ATOM 780 C C . GLY A 1 98 ? 0.424 -0.025 16.099 1.00 94.62 98 GLY A C 1
ATOM 781 O O . GLY A 1 98 ? 0.062 -0.673 17.077 1.00 94.62 98 GLY A O 1
ATOM 782 N N . ALA A 1 99 ? 0.279 -0.481 14.851 1.00 94.75 99 ALA A N 1
ATOM 783 C CA . ALA A 1 99 ? -0.340 -1.764 14.552 1.00 94.75 99 ALA A CA 1
ATOM 784 C C . ALA A 1 99 ? 0.603 -2.932 14.882 1.00 94.75 99 ALA A C 1
ATOM 786 O O . ALA A 1 99 ? 1.741 -2.983 14.411 1.00 94.75 99 ALA A O 1
ATOM 787 N N . GLU A 1 100 ? 0.101 -3.905 15.642 1.00 94.44 100 GLU A N 1
ATOM 788 C CA . GLU A 1 100 ? 0.805 -5.169 15.907 1.00 94.44 100 GLU A CA 1
ATOM 789 C C . GLU A 1 100 ? 0.681 -6.152 14.736 1.00 94.44 100 GLU A C 1
ATOM 791 O O . GLU A 1 100 ? 1.602 -6.915 14.443 1.00 94.44 100 GLU A O 1
ATOM 796 N N . TRP A 1 101 ? -0.455 -6.098 14.038 1.00 94.12 101 TRP A N 1
ATOM 797 C CA . TRP A 1 101 ? -0.800 -6.988 12.938 1.00 94.12 101 TRP A CA 1
ATOM 798 C C . TRP A 1 101 ? -1.261 -6.189 11.726 1.00 94.12 101 TRP A C 1
ATOM 800 O O . TRP A 1 101 ? -1.883 -5.136 11.853 1.00 94.12 101 TRP A O 1
ATOM 810 N N . ILE A 1 102 ? -0.986 -6.731 10.542 1.00 95.25 102 ILE A N 1
ATOM 811 C CA . ILE A 1 102 ? -1.527 -6.229 9.282 1.00 95.25 102 ILE A CA 1
ATOM 812 C C . ILE A 1 102 ? -2.373 -7.314 8.624 1.00 95.25 102 ILE A C 1
ATOM 814 O O . ILE A 1 102 ? -2.071 -8.503 8.728 1.00 95.25 102 ILE A O 1
ATOM 818 N N . ALA A 1 103 ? -3.414 -6.893 7.915 1.00 95.00 103 ALA A N 1
ATOM 819 C CA . ALA A 1 103 ? -4.254 -7.761 7.107 1.00 95.00 103 ALA A CA 1
ATOM 820 C C . ALA A 1 103 ? -4.360 -7.192 5.691 1.00 95.00 103 ALA A C 1
ATOM 822 O O . ALA A 1 103 ? -4.310 -5.981 5.482 1.00 95.00 103 ALA A O 1
ATOM 823 N N . THR A 1 104 ? -4.494 -8.077 4.709 1.00 95.38 104 THR A N 1
ATOM 824 C CA . THR A 1 104 ? -4.689 -7.708 3.302 1.00 95.38 104 THR A CA 1
ATOM 825 C C . THR A 1 104 ? -5.726 -8.638 2.685 1.00 95.38 104 THR A C 1
ATOM 827 O O . THR A 1 104 ? -5.939 -9.737 3.189 1.00 95.38 104 THR A O 1
ATOM 830 N N . GLY A 1 105 ? -6.330 -8.236 1.567 1.00 95.25 105 GLY A N 1
ATOM 831 C CA . GLY A 1 105 ? -7.285 -9.069 0.828 1.00 95.25 105 GLY A CA 1
ATOM 832 C C . GLY A 1 105 ? -6.660 -10.203 0.005 1.00 95.25 105 GLY A C 1
ATOM 833 O O . GLY A 1 105 ? -7.332 -10.735 -0.874 1.00 95.25 105 GLY A O 1
ATOM 834 N N . HIS A 1 106 ? -5.384 -10.554 0.216 1.00 95.25 106 HIS A N 1
ATOM 835 C CA . HIS A 1 106 ? -4.773 -11.676 -0.500 1.00 95.25 106 HIS A CA 1
ATOM 836 C C . HIS A 1 106 ? -5.468 -12.982 -0.111 1.00 95.25 106 HIS A C 1
ATOM 838 O O . HIS A 1 106 ? -5.588 -13.304 1.070 1.00 95.25 106 HIS A O 1
ATOM 844 N N . TYR A 1 107 ? -5.864 -13.766 -1.112 1.00 94.25 107 TYR A N 1
ATOM 845 C CA . TYR A 1 107 ? -6.368 -15.119 -0.905 1.00 94.25 107 TYR A CA 1
ATOM 846 C C . TYR A 1 107 ? -5.202 -16.071 -0.614 1.00 94.25 107 TYR A C 1
ATOM 848 O O . TYR A 1 107 ? -4.723 -16.807 -1.474 1.00 94.25 107 TYR A O 1
ATOM 856 N N . ALA A 1 108 ? -4.693 -15.983 0.608 1.00 88.81 108 ALA A N 1
ATOM 857 C CA . ALA A 1 108 ? -3.568 -16.750 1.107 1.00 88.81 108 ALA A CA 1
ATOM 858 C C . ALA A 1 108 ? -3.782 -17.061 2.590 1.00 88.81 108 ALA A C 1
ATOM 860 O O . ALA A 1 108 ? -4.554 -16.393 3.279 1.00 88.81 108 ALA A O 1
ATOM 861 N N . ARG A 1 109 ? -3.086 -18.081 3.089 1.00 85.88 109 ARG A N 1
ATOM 862 C CA . ARG A 1 109 ? -3.090 -18.442 4.508 1.00 85.88 109 ARG A CA 1
ATOM 863 C C . ARG A 1 109 ? -1.667 -18.427 5.034 1.00 85.88 109 ARG A C 1
ATOM 865 O O . ARG A 1 109 ? -0.751 -18.882 4.352 1.00 85.88 109 ARG A O 1
ATOM 872 N N . LEU A 1 110 ? -1.493 -17.883 6.235 1.00 84.44 110 LEU A N 1
ATOM 873 C CA . LEU A 1 110 ? -0.238 -18.021 6.960 1.00 84.44 110 LEU A CA 1
ATOM 874 C C . LEU A 1 110 ? -0.134 -19.469 7.422 1.00 84.44 110 LEU A C 1
ATOM 876 O O . LEU A 1 110 ? -1.049 -19.982 8.057 1.00 84.44 110 LEU A O 1
ATOM 880 N N . TRP A 1 111 ? 0.967 -20.117 7.067 1.00 77.94 111 TRP A N 1
ATOM 881 C CA . TRP A 1 111 ? 1.259 -21.471 7.502 1.00 77.94 111 TRP A CA 1
ATOM 882 C C . TRP A 1 111 ? 2.012 -21.418 8.824 1.00 77.94 111 TRP A C 1
ATOM 884 O O . TRP A 1 111 ? 3.119 -20.875 8.870 1.00 77.94 111 TRP A O 1
ATOM 894 N N . ASN A 1 112 ? 1.467 -22.022 9.878 1.00 75.81 112 ASN A N 1
ATOM 895 C CA . ASN A 1 112 ? 2.234 -22.302 11.082 1.00 75.81 112 ASN A CA 1
ATOM 896 C C . ASN A 1 112 ? 2.653 -23.770 11.111 1.00 75.81 112 ASN A C 1
ATOM 898 O O . ASN A 1 112 ? 1.979 -24.653 10.595 1.00 75.81 112 ASN A O 1
ATOM 902 N N . ARG A 1 113 ? 3.787 -24.053 11.756 1.00 65.94 113 ARG A N 1
ATOM 903 C CA . ARG A 1 113 ? 4.329 -25.420 11.883 1.00 65.94 113 ARG A CA 1
ATOM 904 C C . ARG A 1 113 ? 3.377 -26.396 12.594 1.00 65.94 113 ARG A C 1
ATOM 906 O O . ARG A 1 113 ? 3.561 -27.597 12.493 1.00 65.94 113 ARG A O 1
ATOM 913 N N . ALA A 1 114 ? 2.378 -25.884 13.311 1.00 66.62 114 ALA A N 1
ATOM 914 C CA . ALA A 1 114 ? 1.324 -26.685 13.927 1.00 66.62 114 ALA A CA 1
ATOM 915 C C . ALA A 1 114 ? 0.288 -27.213 12.912 1.00 66.62 114 ALA A C 1
ATOM 917 O O . ALA A 1 114 ? -0.360 -28.213 13.195 1.00 66.62 114 ALA A O 1
ATOM 918 N N . ASP A 1 115 ? 0.180 -26.599 11.728 1.00 64.56 115 ASP A N 1
ATOM 919 C CA . ASP A 1 115 ? -0.784 -26.956 10.674 1.00 64.56 115 ASP A CA 1
ATOM 920 C C . ASP A 1 115 ? -0.192 -27.968 9.664 1.00 64.56 115 ASP A C 1
ATOM 922 O O . ASP A 1 115 ? -0.758 -28.233 8.602 1.00 64.56 115 ASP A O 1
ATOM 926 N N . GLU A 1 116 ? 0.993 -28.513 9.970 1.00 65.19 116 GLU A N 1
ATOM 927 C CA . GLU A 1 116 ? 1.853 -29.235 9.024 1.00 65.19 116 GLU A CA 1
ATOM 928 C C . GLU A 1 116 ? 1.270 -30.587 8.572 1.00 65.19 116 GLU A C 1
ATOM 930 O O . GLU A 1 116 ? 1.506 -31.013 7.439 1.00 65.19 116 GLU A O 1
ATOM 935 N N . GLU A 1 117 ? 0.450 -31.229 9.408 1.00 66.19 117 GLU A N 1
ATOM 936 C CA . GLU A 1 117 ? -0.277 -32.454 9.046 1.00 66.19 117 GLU A CA 1
ATOM 937 C C . GLU A 1 117 ? -1.485 -32.193 8.137 1.00 66.19 117 GLU A C 1
ATOM 939 O O . GLU A 1 117 ? -1.761 -32.999 7.249 1.00 66.19 117 GLU A O 1
ATOM 944 N N . GLU A 1 118 ? -2.192 -31.076 8.321 1.00 66.44 118 GLU A N 1
ATOM 945 C CA . GLU A 1 118 ? -3.476 -30.811 7.653 1.00 66.44 118 GLU A CA 1
ATOM 946 C C . GLU A 1 118 ? -3.304 -30.449 6.170 1.00 66.44 118 GLU A C 1
ATOM 948 O O . GLU A 1 118 ? -4.171 -30.734 5.344 1.00 66.44 118 GLU A O 1
ATOM 953 N N . TYR A 1 119 ? -2.160 -29.867 5.803 1.00 64.88 119 TYR A N 1
ATOM 954 C CA . TYR A 1 119 ? -1.938 -29.307 4.467 1.00 64.88 119 TYR A CA 1
ATOM 955 C C . TYR A 1 119 ? -0.759 -29.926 3.709 1.00 64.88 119 TYR A C 1
ATOM 957 O O . TYR A 1 119 ? -0.315 -29.373 2.698 1.00 64.88 119 TYR A O 1
ATOM 965 N N . ARG A 1 120 ? -0.258 -31.084 4.160 1.00 65.50 120 ARG A N 1
ATOM 966 C CA . ARG A 1 120 ? 0.889 -31.785 3.556 1.00 65.50 120 ARG A CA 1
ATOM 967 C C . ARG A 1 120 ? 0.767 -31.952 2.036 1.00 65.50 120 ARG A C 1
ATOM 969 O O . ARG A 1 120 ? 1.759 -31.814 1.325 1.00 65.50 120 ARG A O 1
ATOM 976 N N . ASP A 1 121 ? -0.445 -32.192 1.547 1.00 66.12 121 ASP A N 1
ATOM 977 C CA . ASP A 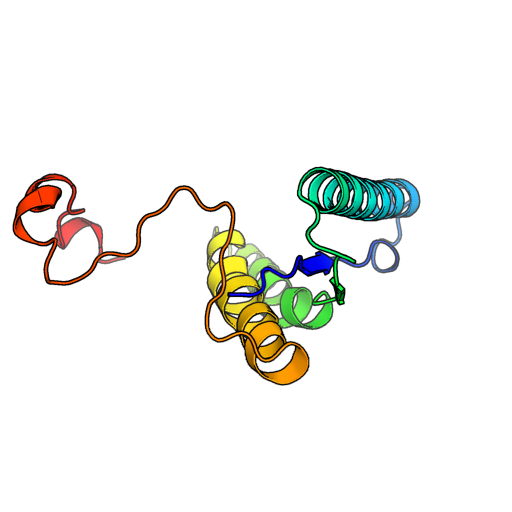1 121 ? -0.712 -32.499 0.139 1.00 66.12 121 ASP A CA 1
ATOM 978 C C . ASP A 1 121 ? -0.871 -31.244 -0.749 1.00 66.12 121 ASP A C 1
ATOM 980 O O . ASP A 1 121 ? -0.954 -31.360 -1.969 1.00 66.12 121 ASP A O 1
ATOM 984 N N . LEU A 1 122 ? -0.873 -30.035 -0.168 1.00 68.50 122 LEU A N 1
ATOM 985 C CA . LEU A 1 122 ? -0.887 -28.757 -0.904 1.00 68.50 122 LEU A CA 1
ATOM 986 C C . LEU A 1 122 ? 0.513 -28.157 -1.101 1.00 68.50 122 LEU A C 1
ATOM 988 O O . LEU A 1 122 ? 0.647 -27.054 -1.636 1.00 68.50 122 LEU A O 1
ATOM 992 N N . ARG A 1 123 ? 1.569 -28.848 -0.656 1.00 66.94 123 ARG A N 1
ATOM 993 C CA . ARG A 1 123 ? 2.945 -28.367 -0.806 1.00 66.94 123 ARG A CA 1
ATOM 994 C C . ARG A 1 123 ? 3.331 -28.364 -2.281 1.00 66.94 123 ARG A C 1
ATOM 996 O O . ARG A 1 123 ? 3.240 -29.393 -2.946 1.00 66.94 123 ARG A O 1
ATOM 1003 N N . ILE A 1 124 ? 3.830 -27.229 -2.770 1.00 66.38 124 ILE A N 1
ATOM 1004 C CA . ILE A 1 124 ? 4.554 -27.201 -4.041 1.00 66.38 124 ILE A CA 1
ATOM 1005 C C . ILE A 1 124 ? 5.826 -28.038 -3.829 1.00 66.38 124 ILE A C 1
ATOM 1007 O O . ILE A 1 124 ? 6.590 -27.735 -2.908 1.00 66.38 124 ILE A O 1
ATOM 1011 N N . PRO A 1 125 ? 6.042 -29.115 -4.604 1.00 73.56 125 PRO A N 1
ATOM 1012 C CA . PRO A 1 125 ? 7.245 -29.927 -4.497 1.00 73.56 125 PRO A CA 1
ATOM 1013 C C . PRO A 1 125 ? 8.513 -29.072 -4.557 1.00 73.56 125 PRO A C 1
ATOM 1015 O O . PRO A 1 125 ? 8.608 -28.182 -5.396 1.00 73.56 125 PRO A O 1
ATOM 1018 N N . GLU A 1 126 ? 9.511 -29.368 -3.720 1.00 69.75 126 GLU A N 1
ATOM 1019 C CA . GLU A 1 126 ? 10.753 -28.573 -3.655 1.00 69.75 126 GLU A CA 1
ATOM 1020 C C . GLU A 1 126 ? 11.466 -28.456 -5.009 1.00 69.75 126 GLU A C 1
ATOM 1022 O O . GLU A 1 126 ? 12.072 -27.430 -5.298 1.00 69.75 126 GLU A O 1
ATOM 1027 N N . HIS A 1 127 ? 11.328 -29.460 -5.880 1.00 74.50 127 HIS A N 1
ATOM 1028 C CA . HIS A 1 127 ? 11.886 -29.423 -7.234 1.00 74.50 127 HIS A CA 1
ATOM 1029 C C . HIS A 1 127 ? 11.232 -28.379 -8.158 1.00 74.50 127 HIS A C 1
ATOM 1031 O O . HIS A 1 127 ? 11.807 -28.067 -9.193 1.00 74.50 127 HIS A O 1
ATOM 1037 N N . LEU A 1 128 ? 10.052 -27.854 -7.809 1.00 62.50 128 LEU A N 1
ATOM 1038 C CA . LEU A 1 128 ? 9.373 -26.761 -8.518 1.00 62.50 128 LEU A CA 1
ATOM 1039 C C . LEU A 1 128 ? 9.637 -25.387 -7.882 1.00 62.50 128 LEU A C 1
ATOM 1041 O O . LEU A 1 128 ? 9.173 -24.382 -8.406 1.00 62.50 128 LEU A O 1
ATOM 1045 N N . LEU A 1 129 ? 10.335 -25.331 -6.742 1.00 61.34 129 LEU A N 1
ATOM 1046 C CA . LEU A 1 129 ? 10.681 -24.085 -6.042 1.00 61.34 129 LEU A CA 1
ATOM 1047 C C . LEU A 1 129 ? 12.097 -23.588 -6.372 1.00 61.34 129 LEU A C 1
ATOM 1049 O O . LEU A 1 129 ? 12.519 -22.560 -5.849 1.00 61.34 129 LEU A O 1
ATOM 1053 N N . ALA A 1 130 ? 12.838 -24.324 -7.200 1.00 42.50 130 ALA A N 1
ATOM 1054 C CA . ALA A 1 130 ? 14.193 -23.990 -7.608 1.00 42.50 130 ALA A CA 1
ATOM 1055 C C . ALA A 1 130 ? 14.195 -23.313 -8.987 1.00 42.50 130 ALA A C 1
ATOM 1057 O O . ALA A 1 130 ? 14.572 -23.947 -9.966 1.00 42.50 130 ALA A O 1
ATOM 1058 N N . GLU A 1 131 ? 13.788 -22.043 -9.042 1.00 43.34 131 GLU A N 1
ATOM 1059 C CA . GLU A 1 131 ? 14.123 -21.095 -10.120 1.00 43.34 131 GLU A CA 1
ATOM 1060 C C . GLU A 1 131 ? 14.362 -19.694 -9.541 1.00 43.34 131 GLU A C 1
ATOM 1062 O O . GLU A 1 131 ? 13.490 -19.194 -8.791 1.00 43.34 131 GLU A O 1
#

Sequence (131 aa):
DQLVGLHMSNWDPRDEDTDDAASSSSCIEKEYKDAQRVAQHLDLGPVHHVSFAKEYWTGVFEPYIEAISEGRMPNPDMKCNSIVKFGAMKEYARERLGAEWIATGHYARLWNRADEEEYRDLRIPEHLLAE

InterPro domains:
  IPR014729 Rossmann-like alpha/beta/alpha sandwich fold [G3DSA:3.40.50.620] (1-128)

Foldseek 3Di:
DAAAAEDEAQAQLVVDPDPCSVVVVVVSVVVLVVSQVVCVVVVNPHHHYYYNNVQLCVQQVVVCVVCVVVVHHDDSVVRCCVRPVVNPVVVCCCPVVVDPDDDDPDPDDDDDPVCCVVCVPVDDPVVVVPD

Secondary st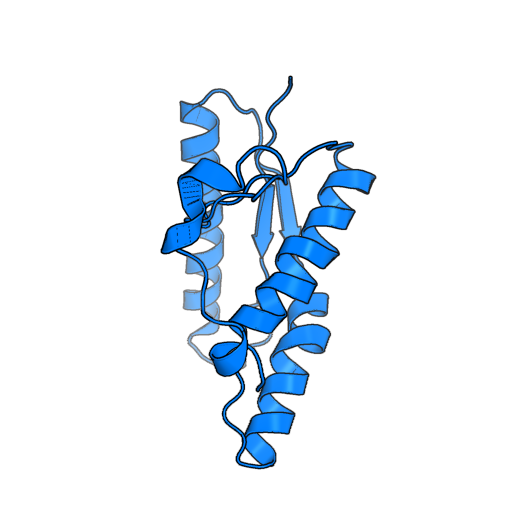ructure (DSSP, 8-state):
-----EEEE---GGG--STTHHHHHHHHHHHHHHHHHHHHHTT--PPEEEE-HHHHIIIIIHHHHHHHHTT----HHHHHIIIIIIIIHHHHHHHHH--S------S--PPPGGGTTTTGGGPPPGGGS--

pLDDT: mean 86.81, std 13.32, range [42.5, 97.62]

Organism: NCBI:txid210454

Radius of gyration: 18.28 Å; chains: 1; bounding box: 38×46×42 Å